Protein AF-A0A379VS99-F1 (afdb_monomer_lite)

Radius of gyration: 23.53 Å; chains: 1; bounding box: 40×29×63 Å

Structure (mmCIF, N/CA/C/O backbone):
data_AF-A0A379VS99-F1
#
_entry.id   AF-A0A379VS99-F1
#
loop_
_atom_site.group_PDB
_atom_site.id
_atom_site.type_symbol
_atom_site.label_atom_id
_atom_site.label_alt_id
_atom_site.label_comp_id
_atom_site.label_asym_id
_atom_site.label_entity_id
_atom_site.label_seq_id
_atom_site.pdbx_PDB_ins_code
_atom_site.Cartn_x
_atom_site.Cartn_y
_atom_site.Cartn_z
_atom_site.occupancy
_atom_site.B_iso_or_equiv
_atom_site.auth_seq_id
_atom_site.auth_comp_id
_atom_site.auth_asym_id
_atom_site.auth_atom_id
_atom_site.pdbx_PDB_model_num
ATOM 1 N N . MET A 1 1 ? -14.501 -0.302 18.941 1.00 82.50 1 MET A N 1
ATOM 2 C CA . MET A 1 1 ? -14.118 0.482 17.747 1.00 82.50 1 MET A CA 1
ATOM 3 C C . MET A 1 1 ? -12.610 0.441 17.621 1.00 82.50 1 MET A C 1
ATOM 5 O O . MET A 1 1 ? -11.941 0.499 18.646 1.00 82.50 1 MET A O 1
ATOM 9 N N . LEU A 1 2 ? -12.100 0.295 16.405 1.00 86.25 2 LEU A N 1
ATOM 10 C CA . LEU A 1 2 ? -10.682 0.201 16.084 1.00 86.25 2 LEU A CA 1
ATOM 11 C C . LEU A 1 2 ? -10.352 1.261 15.032 1.00 86.25 2 LEU A C 1
ATOM 13 O O . LEU A 1 2 ? -11.014 1.316 13.997 1.00 86.25 2 LEU A O 1
ATOM 17 N N . ASN A 1 3 ? -9.334 2.071 15.313 1.00 88.06 3 ASN A N 1
ATOM 18 C CA . ASN A 1 3 ? -8.766 3.049 14.391 1.00 88.06 3 ASN A CA 1
ATOM 19 C C . ASN A 1 3 ? -7.335 2.621 14.090 1.00 88.06 3 ASN A C 1
ATOM 21 O O . ASN A 1 3 ? -6.563 2.408 15.027 1.00 88.06 3 ASN A O 1
ATOM 25 N N . LEU A 1 4 ? -6.995 2.486 12.813 1.00 85.31 4 LEU A N 1
ATOM 26 C CA . LEU A 1 4 ? -5.675 2.047 12.379 1.00 85.31 4 LEU A CA 1
ATOM 27 C C . LEU A 1 4 ? -5.140 2.984 11.301 1.00 85.31 4 LEU A C 1
ATOM 29 O O . LEU A 1 4 ? -5.831 3.285 10.329 1.00 85.31 4 LEU A O 1
ATOM 33 N N . ASN A 1 5 ? -3.901 3.424 11.509 1.00 86.19 5 ASN A N 1
ATOM 34 C CA . ASN A 1 5 ? -3.107 4.156 10.537 1.00 86.19 5 ASN A CA 1
ATOM 35 C C . ASN A 1 5 ? -1.776 3.418 10.361 1.00 86.19 5 ASN A C 1
ATOM 37 O O . ASN A 1 5 ? -1.079 3.171 11.347 1.00 86.19 5 ASN A O 1
ATOM 41 N N . ILE A 1 6 ? -1.463 3.033 9.128 1.00 83.50 6 ILE A N 1
ATOM 42 C CA . ILE A 1 6 ? -0.227 2.346 8.758 1.00 83.50 6 ILE A CA 1
ATOM 43 C C . ILE A 1 6 ? 0.440 3.179 7.672 1.00 83.50 6 ILE A C 1
ATOM 45 O O . ILE A 1 6 ? -0.161 3.414 6.629 1.00 83.50 6 ILE A O 1
ATOM 49 N N . GLN A 1 7 ? 1.686 3.578 7.906 1.00 84.06 7 GLN A N 1
ATOM 50 C CA . GLN A 1 7 ? 2.516 4.269 6.930 1.00 84.06 7 GLN A CA 1
ATOM 51 C C . GLN A 1 7 ? 3.791 3.455 6.705 1.00 84.06 7 GLN A C 1
ATOM 53 O O . GLN A 1 7 ? 4.463 3.084 7.667 1.00 84.06 7 GLN A O 1
ATOM 58 N N . ASP A 1 8 ? 4.099 3.178 5.443 1.00 83.50 8 ASP A N 1
ATOM 59 C CA . ASP A 1 8 ? 5.325 2.521 4.993 1.00 83.50 8 ASP A CA 1
ATOM 60 C C . ASP A 1 8 ? 6.058 3.451 4.021 1.00 83.50 8 ASP A C 1
ATOM 62 O O . ASP A 1 8 ? 5.437 4.041 3.139 1.00 83.50 8 ASP A O 1
ATOM 66 N N . GLY A 1 9 ? 7.361 3.629 4.202 1.00 78.94 9 GLY A N 1
ATOM 67 C CA . GLY A 1 9 ? 8.178 4.535 3.399 1.00 78.94 9 GLY A CA 1
ATOM 68 C C . GLY A 1 9 ? 9.365 3.789 2.813 1.00 78.94 9 GLY A C 1
ATOM 69 O O . GLY A 1 9 ? 10.153 3.206 3.555 1.00 78.94 9 GLY A O 1
ATOM 70 N N . GLN A 1 10 ? 9.515 3.824 1.493 1.00 77.69 10 GLN A N 1
ATOM 71 C CA . GLN A 1 10 ? 10.662 3.260 0.789 1.00 77.69 10 GLN A CA 1
ATOM 72 C C . GLN A 1 10 ? 11.500 4.392 0.200 1.00 77.69 10 GLN A C 1
ATOM 74 O O . GLN A 1 10 ? 11.057 5.105 -0.699 1.00 77.69 10 GLN A O 1
ATOM 79 N N . GLN A 1 11 ? 12.719 4.563 0.708 1.00 70.62 11 GLN A N 1
ATOM 80 C CA . GLN A 1 11 ? 13.692 5.470 0.108 1.00 70.62 11 GLN A CA 1
ATOM 81 C C . GLN A 1 11 ? 14.348 4.768 -1.083 1.00 70.62 11 GLN A C 1
ATOM 83 O O . GLN A 1 11 ? 14.894 3.676 -0.927 1.00 70.62 11 GLN A O 1
ATOM 88 N N . SER A 1 12 ? 14.284 5.381 -2.261 1.00 72.06 12 SER A N 1
ATOM 89 C CA . SER A 1 12 ? 15.057 4.938 -3.423 1.00 72.06 12 SER A CA 1
ATOM 90 C C . SER A 1 12 ? 16.349 5.742 -3.511 1.0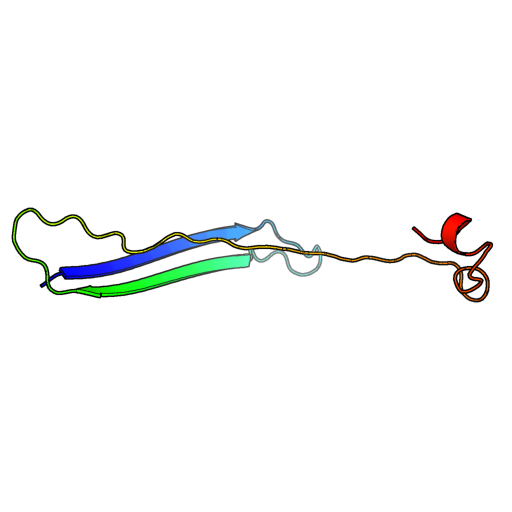0 72.06 12 SER A C 1
ATOM 92 O O . SER A 1 12 ? 16.355 6.942 -3.231 1.00 72.06 12 SER A O 1
ATOM 94 N N . ASP A 1 13 ? 17.441 5.085 -3.906 1.00 70.31 13 ASP A N 1
ATOM 95 C CA . ASP A 1 13 ? 18.678 5.786 -4.245 1.00 70.31 13 ASP A CA 1
ATOM 96 C C . ASP A 1 13 ? 18.409 6.795 -5.368 1.00 70.31 13 ASP A C 1
ATOM 98 O O . ASP A 1 13 ? 17.586 6.562 -6.260 1.00 70.31 13 ASP A O 1
ATOM 102 N N . THR A 1 14 ? 19.099 7.931 -5.301 1.00 63.84 14 THR A N 1
ATOM 103 C CA . THR A 1 14 ? 19.025 9.030 -6.268 1.00 63.84 14 THR A CA 1
ATOM 104 C C . THR A 1 14 ? 19.126 8.514 -7.697 1.00 63.84 14 THR A C 1
ATOM 106 O O . THR A 1 14 ? 20.167 8.019 -8.120 1.00 63.84 14 THR A O 1
ATOM 109 N N . GLN A 1 15 ? 18.035 8.646 -8.455 1.00 64.00 15 GLN A N 1
ATOM 110 C CA . GLN A 1 15 ? 17.955 8.192 -9.848 1.00 64.00 15 GLN A CA 1
ATOM 111 C C . GLN A 1 15 ? 18.602 9.176 -10.833 1.00 64.00 15 GLN A C 1
ATOM 113 O O . GLN A 1 15 ? 18.672 8.889 -12.026 1.00 64.00 15 GLN A O 1
ATOM 118 N N . SER A 1 16 ? 19.046 10.348 -10.367 1.00 64.88 16 SER A N 1
ATOM 119 C CA . SER A 1 16 ? 19.576 11.413 -11.216 1.00 64.88 16 SER A CA 1
ATOM 120 C C . SER A 1 16 ? 20.902 11.960 -10.694 1.00 64.88 16 SER A C 1
ATOM 122 O O . SER A 1 16 ? 20.965 12.547 -9.622 1.00 64.88 16 SER A O 1
ATOM 124 N N . GLU A 1 17 ? 21.944 11.863 -11.521 1.00 68.19 17 GLU A N 1
ATOM 125 C CA . GLU A 1 17 ? 23.246 12.520 -11.304 1.00 68.19 17 GLU A CA 1
ATOM 126 C C . GLU A 1 17 ? 23.129 14.060 -11.275 1.00 68.19 17 GLU A C 1
ATOM 128 O O . GLU A 1 17 ? 24.015 14.755 -10.784 1.00 68.19 17 GLU A O 1
ATOM 133 N N . THR A 1 18 ? 22.037 14.610 -11.817 1.00 73.38 18 THR A N 1
ATOM 134 C CA . THR A 1 18 ? 21.776 16.054 -11.904 1.00 73.38 18 THR A CA 1
ATOM 135 C C . THR A 1 18 ? 21.023 16.634 -10.706 1.00 73.38 18 THR A C 1
ATOM 137 O O . THR A 1 18 ? 21.021 17.853 -10.556 1.00 73.38 18 THR A O 1
ATOM 140 N N . ASP A 1 19 ? 20.389 15.801 -9.872 1.00 70.38 19 ASP A N 1
ATOM 141 C CA . ASP A 1 19 ? 19.699 16.234 -8.649 1.00 70.38 19 ASP A CA 1
ATOM 142 C C . ASP A 1 19 ? 19.848 15.160 -7.550 1.00 70.38 19 ASP A C 1
ATOM 144 O O . ASP A 1 19 ? 19.135 14.154 -7.563 1.00 70.38 19 ASP A O 1
ATOM 148 N N . PRO A 1 20 ? 20.804 15.328 -6.616 1.00 72.88 20 PRO A N 1
ATOM 149 C CA . PRO A 1 20 ? 21.197 14.304 -5.650 1.00 72.88 20 PRO A CA 1
ATOM 150 C C . PRO A 1 20 ? 20.270 14.228 -4.423 1.00 72.88 20 PRO A C 1
ATOM 152 O O . PRO A 1 20 ? 20.695 13.790 -3.351 1.00 72.88 20 PRO A O 1
ATOM 155 N N . LEU A 1 21 ? 19.015 14.666 -4.535 1.00 83.12 21 LEU A N 1
ATOM 156 C CA . LEU A 1 21 ? 18.059 14.553 -3.440 1.00 83.12 21 LEU A CA 1
ATOM 157 C C . LEU A 1 21 ? 17.438 13.144 -3.395 1.00 83.12 21 LEU A C 1
ATOM 159 O O . LEU A 1 21 ? 16.968 12.648 -4.420 1.00 83.12 21 LEU A O 1
ATOM 163 N N . PRO A 1 22 ? 17.409 12.484 -2.221 1.00 74.94 22 PRO A N 1
ATOM 164 C CA . PRO A 1 22 ? 16.788 11.173 -2.084 1.00 74.94 22 PRO A CA 1
ATOM 165 C C . PRO A 1 22 ? 15.279 11.262 -2.331 1.00 74.94 22 PRO A C 1
ATOM 167 O O . PRO A 1 22 ? 14.597 12.131 -1.783 1.00 74.94 22 PRO A O 1
ATOM 170 N N . GLU A 1 23 ? 14.749 10.333 -3.125 1.00 79.94 23 GLU A N 1
ATOM 171 C CA . GLU A 1 23 ? 13.311 10.205 -3.356 1.00 79.94 23 GLU A CA 1
ATOM 172 C C . GLU A 1 23 ? 12.722 9.208 -2.350 1.00 79.94 23 GLU A C 1
ATOM 174 O O . GLU A 1 23 ? 13.218 8.088 -2.196 1.00 79.94 23 GLU A O 1
ATOM 179 N N . VAL A 1 24 ? 11.652 9.605 -1.659 1.00 82.50 24 VAL A N 1
ATOM 180 C CA . VAL A 1 24 ? 10.938 8.738 -0.714 1.00 82.50 24 VAL A CA 1
ATOM 181 C C . VAL A 1 24 ? 9.551 8.435 -1.266 1.00 82.50 24 VAL A C 1
ATOM 183 O O . VAL A 1 24 ? 8.743 9.339 -1.481 1.00 82.50 24 VAL A O 1
ATOM 186 N N . GLN A 1 25 ? 9.263 7.153 -1.472 1.00 81.00 25 GLN A N 1
ATOM 187 C CA . GLN A 1 25 ? 7.950 6.671 -1.873 1.00 81.00 25 GLN A CA 1
ATOM 188 C C . GLN A 1 25 ? 7.184 6.185 -0.640 1.00 81.00 25 GLN A C 1
ATOM 190 O O . GLN A 1 25 ? 7.558 5.189 -0.024 1.00 81.00 25 GLN A O 1
ATOM 195 N N . ASN A 1 26 ? 6.100 6.880 -0.289 1.00 83.25 26 ASN A N 1
ATOM 196 C CA . ASN A 1 26 ? 5.256 6.534 0.856 1.00 83.25 26 ASN A CA 1
ATOM 197 C C . ASN A 1 26 ? 3.992 5.778 0.423 1.00 83.25 26 ASN A C 1
ATOM 199 O O . ASN A 1 26 ? 3.335 6.149 -0.549 1.00 83.25 26 ASN A O 1
ATOM 203 N N . SER A 1 27 ? 3.618 4.767 1.202 1.00 83.12 27 SER A N 1
ATOM 204 C CA . SER A 1 27 ? 2.342 4.051 1.146 1.00 83.12 27 SER A CA 1
ATOM 205 C C . SER A 1 27 ? 1.603 4.224 2.474 1.00 83.12 27 SER A C 1
ATOM 207 O O . SER A 1 27 ? 2.185 4.017 3.535 1.00 83.12 27 SER A O 1
ATOM 209 N N . GLU A 1 28 ? 0.322 4.594 2.436 1.00 83.50 28 GLU A N 1
ATOM 210 C CA . GLU A 1 28 ? -0.497 4.826 3.635 1.00 83.50 28 GLU A CA 1
ATOM 211 C C . GLU A 1 28 ? -1.809 4.030 3.577 1.00 83.50 28 GLU A C 1
ATOM 213 O O . GLU A 1 28 ? -2.474 3.978 2.539 1.00 83.50 28 GLU A O 1
ATOM 218 N N . ILE A 1 29 ? -2.189 3.416 4.701 1.00 83.44 29 ILE A N 1
ATOM 219 C CA . ILE A 1 29 ? -3.464 2.721 4.897 1.00 83.44 29 ILE A CA 1
ATOM 220 C C . ILE A 1 29 ? -4.146 3.297 6.142 1.00 83.44 29 ILE A C 1
ATOM 222 O O . ILE A 1 29 ? -3.724 3.036 7.270 1.00 83.44 29 ILE A O 1
ATOM 226 N N . ALA A 1 30 ? -5.251 4.015 5.936 1.00 85.88 30 ALA A N 1
ATOM 227 C CA . ALA A 1 30 ? -6.118 4.518 6.999 1.00 85.88 30 ALA A CA 1
ATOM 228 C C . ALA A 1 30 ? -7.457 3.763 6.995 1.00 85.88 30 ALA A C 1
ATOM 230 O O . ALA A 1 30 ? -8.162 3.740 5.984 1.00 85.88 30 ALA A O 1
ATOM 231 N N . SER A 1 31 ? -7.815 3.131 8.118 1.00 84.38 31 SER A N 1
ATOM 232 C CA . SER A 1 31 ? -9.039 2.324 8.227 1.00 84.38 31 SER A CA 1
ATOM 233 C C . SER A 1 31 ? -9.706 2.446 9.598 1.00 84.38 31 SER A C 1
ATOM 235 O O . SER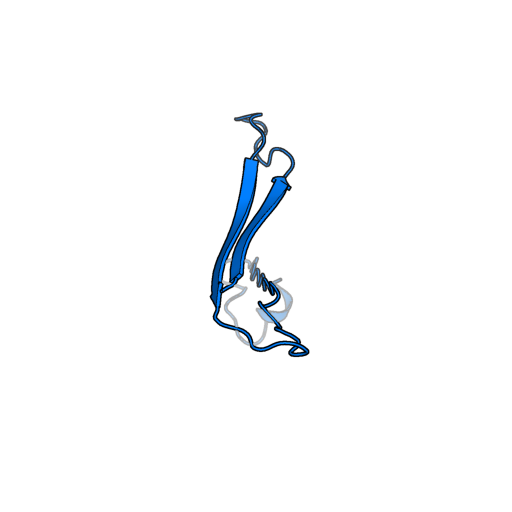 A 1 31 ? -9.046 2.603 10.630 1.00 84.38 31 SER A O 1
ATOM 237 N N . GLN A 1 32 ? -11.036 2.343 9.610 1.00 89.69 32 GLN A N 1
ATOM 238 C CA . GLN A 1 32 ? -11.861 2.356 10.813 1.00 89.69 32 GLN A CA 1
ATOM 239 C C . GLN A 1 32 ? -12.836 1.178 10.786 1.00 89.69 32 GLN A C 1
ATOM 241 O O . GLN A 1 32 ? -13.562 0.979 9.813 1.00 89.69 32 GLN A O 1
ATOM 246 N N . ALA A 1 33 ? -12.867 0.402 11.871 1.00 87.69 33 ALA A N 1
ATOM 247 C CA . ALA A 1 33 ? -13.695 -0.796 11.970 1.00 87.69 33 ALA A CA 1
ATOM 248 C C . ALA A 1 33 ? -14.356 -0.945 13.348 1.00 87.69 33 ALA A C 1
ATOM 250 O O . ALA A 1 33 ? -13.835 -0.519 14.382 1.00 87.69 33 ALA A O 1
ATOM 251 N N . THR A 1 34 ? -15.506 -1.617 13.378 1.00 92.62 34 THR A N 1
ATOM 252 C CA . THR A 1 34 ? -16.152 -2.064 14.620 1.00 92.62 34 THR A CA 1
ATOM 253 C C . THR A 1 34 ? -16.047 -3.581 14.708 1.00 92.62 34 THR A C 1
ATOM 255 O O . THR A 1 34 ? -16.506 -4.285 13.819 1.00 92.62 34 THR A O 1
ATOM 258 N N . LEU A 1 35 ? -15.422 -4.074 15.778 1.00 89.81 35 LEU A N 1
ATOM 259 C CA . LEU A 1 35 ? -15.147 -5.491 16.011 1.00 89.81 35 LEU A CA 1
ATOM 260 C C . LEU A 1 35 ? -15.827 -5.942 17.301 1.00 89.81 35 LEU A C 1
ATOM 262 O O . LEU A 1 35 ? -15.878 -5.181 18.271 1.00 89.81 35 LEU A O 1
ATOM 266 N N . LEU A 1 36 ? -16.302 -7.186 17.316 1.00 93.19 36 LEU A N 1
ATOM 267 C CA . LEU A 1 36 ? -16.683 -7.874 18.554 1.00 93.19 36 LEU A CA 1
ATOM 268 C C . LEU A 1 36 ? -15.472 -8.636 19.105 1.00 93.19 36 LEU A C 1
ATOM 270 O O . LEU A 1 36 ? -14.530 -8.938 18.370 1.00 93.19 36 LEU A O 1
ATOM 274 N N . ALA A 1 37 ? -15.511 -8.964 20.395 1.00 91.19 37 ALA A N 1
ATOM 275 C CA . ALA A 1 37 ? -14.441 -9.707 21.051 1.00 91.19 37 ALA A CA 1
ATOM 276 C C . ALA A 1 37 ? -14.182 -11.060 20.362 1.00 91.19 37 ALA A C 1
ATOM 278 O O . ALA A 1 37 ? -15.117 -11.774 20.004 1.00 91.19 37 ALA A O 1
ATOM 279 N N . GLY A 1 38 ? -12.902 -11.397 20.187 1.00 91.69 38 GLY A N 1
ATOM 280 C CA . GLY A 1 38 ? -12.463 -12.672 19.610 1.00 91.69 38 GLY A CA 1
ATOM 281 C C . GLY A 1 38 ? -12.429 -12.738 18.079 1.00 91.69 38 GLY A C 1
ATOM 282 O O . GLY A 1 38 ? -12.048 -13.774 17.544 1.00 91.69 38 GLY A O 1
ATOM 283 N N . GLN A 1 39 ? -12.787 -11.669 17.360 1.00 90.44 39 GLN A N 1
ATOM 284 C CA . GLN A 1 39 ? -12.706 -11.640 15.896 1.00 90.44 39 GLN A CA 1
ATOM 285 C C . GLN A 1 39 ? -11.324 -11.202 15.401 1.00 90.44 39 GLN A C 1
ATOM 287 O O . GLN A 1 39 ? -10.762 -10.216 15.878 1.00 90.44 39 GLN A O 1
ATOM 292 N N . SER A 1 40 ? -10.808 -11.905 14.394 1.00 89.81 40 SER A N 1
ATOM 293 C CA . SER A 1 40 ? -9.647 -11.470 13.616 1.00 89.81 40 SER A CA 1
ATOM 294 C C . SER A 1 40 ? -10.087 -10.572 12.459 1.00 89.81 40 SER A C 1
ATOM 296 O O . SER A 1 40 ? -11.128 -10.805 11.848 1.00 89.81 40 SER A O 1
ATOM 298 N N . LEU A 1 41 ? -9.278 -9.562 12.137 1.00 86.94 41 LEU A N 1
ATOM 299 C CA . LEU A 1 41 ? -9.521 -8.631 11.036 1.00 86.94 41 LEU A CA 1
ATO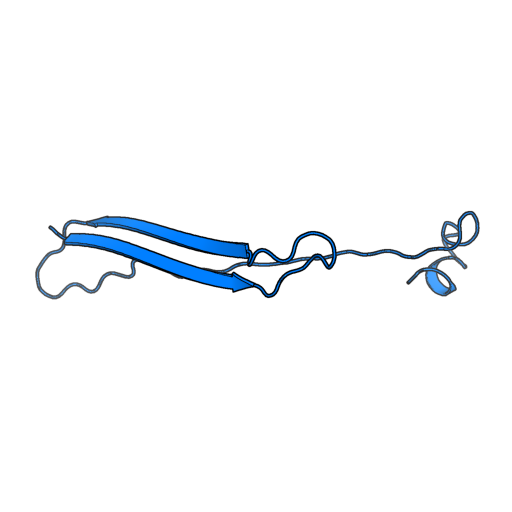M 300 C C . LEU A 1 41 ? -8.315 -8.629 10.093 1.00 86.94 41 LEU A C 1
ATOM 302 O O . LEU 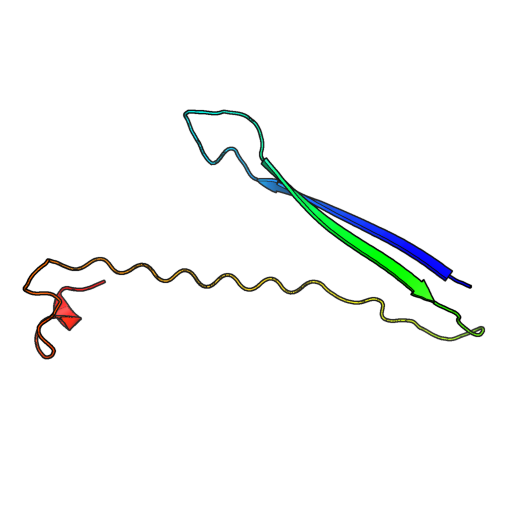A 1 41 ? -7.208 -8.301 10.515 1.00 86.94 41 LEU A O 1
ATOM 306 N N . LEU A 1 42 ? -8.531 -8.964 8.819 1.00 86.44 42 LEU A N 1
ATOM 307 C CA . LEU A 1 42 ? -7.546 -8.750 7.758 1.00 86.44 42 LEU A CA 1
ATOM 308 C C . LEU A 1 42 ? -7.746 -7.338 7.199 1.00 86.44 42 LEU A C 1
ATOM 310 O O . LEU A 1 42 ? -8.721 -7.087 6.497 1.00 86.44 42 LEU A O 1
ATOM 314 N N . LEU A 1 43 ? -6.838 -6.419 7.523 1.00 80.62 43 LEU A N 1
ATOM 315 C CA . LEU A 1 43 ? -6.915 -5.034 7.047 1.00 80.62 43 LEU A CA 1
ATOM 316 C C . LEU A 1 43 ? -6.434 -4.849 5.604 1.00 80.62 43 LEU A C 1
ATOM 318 O O . LEU A 1 43 ? -6.806 -3.868 4.967 1.00 80.62 43 LEU A O 1
ATOM 322 N N . GLY A 1 44 ? -5.634 -5.781 5.085 1.00 75.19 44 GLY A N 1
ATOM 323 C CA . GLY A 1 44 ? -5.169 -5.765 3.703 1.00 75.19 44 GLY A CA 1
ATOM 324 C C . GLY A 1 44 ? -3.750 -6.302 3.530 1.00 75.19 44 GLY A C 1
ATOM 325 O O . GLY A 1 44 ? -3.162 -6.868 4.450 1.00 75.19 44 GLY A O 1
ATOM 326 N N . GLY A 1 45 ? -3.226 -6.102 2.321 1.00 72.69 45 GLY A N 1
ATOM 327 C CA . GLY A 1 45 ? -1.863 -6.386 1.877 1.00 72.69 45 GLY A CA 1
ATOM 328 C C . GLY A 1 45 ? -1.583 -5.602 0.588 1.00 72.69 45 GLY A C 1
ATOM 329 O O . GLY A 1 45 ? -2.498 -5.373 -0.203 1.00 72.69 45 GLY A O 1
ATOM 330 N N . PHE A 1 46 ? -0.347 -5.148 0.388 1.00 67.31 46 PHE A N 1
ATOM 331 C CA . PHE A 1 46 ? 0.044 -4.309 -0.750 1.00 67.31 46 PHE A CA 1
ATOM 332 C C . PHE A 1 46 ? 0.660 -5.168 -1.866 1.00 67.31 46 PHE A C 1
ATOM 334 O O . PHE A 1 46 ? 1.596 -5.927 -1.618 1.00 67.31 46 PHE A O 1
ATOM 341 N N . LYS A 1 47 ? 0.135 -5.078 -3.098 1.00 69.56 47 LYS A N 1
ATOM 342 C CA . 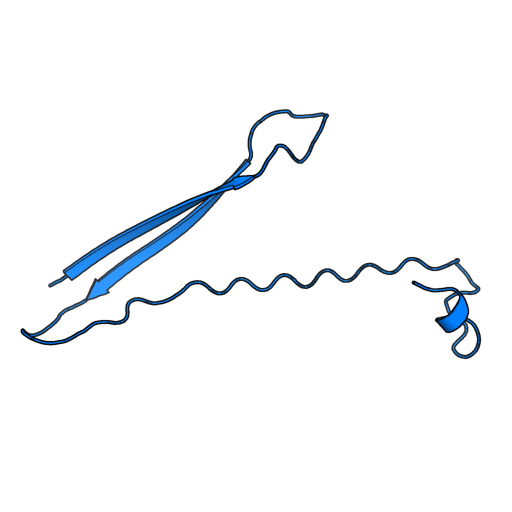LYS A 1 47 ? 0.639 -5.827 -4.266 1.00 69.56 47 LYS A CA 1
ATOM 343 C C . LYS A 1 47 ? 0.879 -4.875 -5.431 1.00 69.56 47 LYS A C 1
ATOM 345 O O . LYS A 1 47 ? -0.029 -4.598 -6.211 1.00 69.56 47 LYS A O 1
ATOM 350 N N . GLN A 1 48 ? 2.113 -4.401 -5.570 1.00 67.75 48 GLN A N 1
ATOM 351 C CA . GLN A 1 48 ? 2.516 -3.550 -6.688 1.00 67.75 48 GLN A CA 1
ATOM 352 C C . GLN A 1 48 ? 3.043 -4.408 -7.842 1.00 67.75 48 GLN A C 1
ATOM 354 O O . GLN A 1 48 ? 3.954 -5.214 -7.676 1.00 67.75 48 GLN A O 1
ATOM 359 N N . GLY A 1 49 ? 2.431 -4.277 -9.020 1.00 71.94 49 GLY A N 1
ATOM 360 C CA . GLY A 1 49 ? 2.918 -4.889 -10.256 1.00 71.94 49 GLY A CA 1
ATOM 361 C C . GLY A 1 49 ? 3.564 -3.830 -11.139 1.00 71.94 49 GLY A C 1
ATOM 362 O O . GLY A 1 49 ? 2.910 -2.846 -11.471 1.00 71.94 49 GLY A O 1
ATOM 363 N N . LYS A 1 50 ? 4.821 -4.032 -11.539 1.00 76.06 50 LYS A N 1
ATOM 364 C CA . LYS A 1 50 ? 5.505 -3.181 -12.519 1.00 76.06 50 LYS A CA 1
ATOM 365 C C . LYS A 1 50 ? 5.710 -3.984 -13.800 1.00 76.06 50 LYS A C 1
ATOM 367 O O . LYS A 1 50 ? 6.411 -4.990 -13.778 1.00 76.06 50 LYS A O 1
ATOM 372 N N . GLN A 1 51 ? 5.102 -3.550 -14.903 1.00 77.50 51 GLN A N 1
ATOM 373 C CA . GLN A 1 51 ? 5.356 -4.111 -16.232 1.00 77.50 51 GLN A CA 1
ATOM 374 C C . GLN A 1 51 ? 6.034 -3.039 -17.081 1.00 77.50 51 GLN A C 1
ATOM 376 O O . GLN A 1 51 ? 5.398 -2.069 -17.483 1.00 77.50 51 GLN A O 1
ATOM 381 N N . ILE A 1 52 ? 7.334 -3.201 -17.321 1.00 81.81 52 ILE A N 1
ATOM 382 C CA . ILE A 1 52 ? 8.096 -2.334 -18.221 1.00 81.81 52 ILE A CA 1
ATOM 383 C C . ILE A 1 52 ? 8.191 -3.058 -19.559 1.00 81.81 52 ILE A C 1
ATOM 385 O O . ILE A 1 52 ? 8.687 -4.181 -19.614 1.00 81.81 52 ILE A O 1
ATOM 389 N N . HIS A 1 53 ? 7.707 -2.423 -20.623 1.00 80.88 53 HIS A N 1
ATOM 390 C CA . HIS A 1 53 ? 7.908 -2.892 -21.988 1.00 80.88 53 HIS A CA 1
ATOM 391 C C . HIS A 1 53 ? 8.823 -1.892 -22.691 1.00 80.88 53 HIS A C 1
ATOM 393 O O . HIS A 1 53 ? 8.472 -0.722 -22.826 1.00 80.88 53 HIS A O 1
ATOM 399 N N . SER A 1 54 ? 10.010 -2.345 -23.079 1.00 81.69 54 SER A N 1
ATOM 400 C CA . SER A 1 54 ? 10.979 -1.564 -23.844 1.00 81.69 54 SER A CA 1
ATOM 401 C C . SER A 1 54 ? 11.194 -2.292 -25.158 1.00 81.69 54 SER A C 1
ATOM 403 O O . SER A 1 54 ? 11.422 -3.495 -25.132 1.00 81.69 54 SER A O 1
ATOM 405 N N . GLN A 1 55 ? 11.094 -1.580 -26.279 1.00 79.38 55 GLN A N 1
ATOM 406 C CA . GLN A 1 55 ? 11.346 -2.140 -27.603 1.00 79.38 55 GLN A CA 1
ATOM 407 C C . GLN A 1 55 ? 12.411 -1.301 -28.298 1.00 79.38 55 GLN A C 1
ATOM 409 O O . GLN A 1 55 ? 12.206 -0.117 -28.572 1.00 79.38 55 GLN A O 1
ATOM 414 N N . ASN A 1 56 ? 13.521 -1.942 -28.631 1.00 79.94 56 ASN A N 1
ATOM 415 C CA . ASN A 1 56 ? 14.590 -1.395 -29.441 1.00 79.94 56 ASN A CA 1
ATOM 416 C C . ASN A 1 56 ? 14.533 -2.052 -30.824 1.00 79.94 56 ASN A C 1
ATOM 418 O O . ASN A 1 56 ? 14.730 -3.257 -30.972 1.00 79.94 56 ASN A O 1
ATOM 422 N N . LYS A 1 57 ? 14.271 -1.258 -31.868 1.00 78.88 57 LYS A N 1
ATOM 423 C CA . LYS A 1 57 ? 14.253 -1.746 -33.254 1.00 78.88 57 LYS A CA 1
ATOM 424 C C . LYS A 1 57 ? 14.963 -0.798 -34.209 1.00 78.88 57 LYS A C 1
ATOM 426 O O . LYS A 1 57 ? 14.964 0.416 -34.009 1.00 78.88 57 LYS A O 1
ATOM 431 N N . ILE A 1 58 ? 15.522 -1.360 -35.279 1.00 81.56 58 ILE A N 1
ATOM 432 C CA . ILE A 1 58 ? 16.067 -0.580 -36.393 1.00 81.56 58 ILE A CA 1
ATOM 433 C C . ILE A 1 58 ? 14.889 -0.027 -37.216 1.00 81.56 58 ILE A C 1
ATOM 435 O O . ILE A 1 58 ? 14.068 -0.828 -37.680 1.00 81.56 58 ILE A O 1
ATOM 439 N N . PRO A 1 59 ? 14.776 1.302 -37.419 1.00 73.31 59 PRO A N 1
ATOM 440 C CA . PRO A 1 59 ? 13.709 1.877 -38.238 1.00 73.31 59 PRO A CA 1
ATOM 441 C C . PRO A 1 59 ? 13.739 1.295 -39.664 1.00 73.31 59 PRO A C 1
ATOM 443 O O . PRO A 1 59 ? 14.813 1.054 -40.211 1.00 73.31 59 PRO A O 1
ATOM 446 N N . LEU A 1 60 ? 12.557 1.047 -40.248 1.00 77.38 60 LEU A N 1
ATOM 447 C CA . LEU A 1 60 ? 12.295 0.359 -41.533 1.00 77.38 60 LEU A CA 1
ATOM 448 C C . LEU A 1 60 ? 12.469 -1.171 -41.533 1.00 77.38 60 LEU A C 1
ATOM 450 O O . LEU A 1 60 ? 11.657 -1.867 -42.136 1.00 77.38 60 LEU A O 1
ATOM 454 N N . LEU A 1 61 ? 13.494 -1.716 -40.872 1.00 76.62 61 LEU A N 1
ATOM 455 C CA . LEU A 1 61 ? 13.782 -3.163 -40.894 1.00 76.62 61 LEU A CA 1
ATOM 456 C C . LEU A 1 61 ? 13.042 -3.943 -39.798 1.00 76.62 61 LEU A C 1
ATOM 458 O O . LEU A 1 61 ? 12.626 -5.079 -40.024 1.00 76.62 61 LEU A O 1
ATOM 462 N N . GLY A 1 62 ? 12.845 -3.332 -38.628 1.00 71.81 62 GLY A N 1
ATOM 463 C CA . GLY A 1 62 ? 12.118 -3.941 -37.509 1.00 71.81 62 GLY A CA 1
ATOM 464 C C . GLY A 1 62 ? 10.615 -4.116 -37.752 1.00 71.81 62 GLY A C 1
ATOM 465 O O . GLY A 1 62 ? 9.977 -4.888 -37.047 1.00 71.81 62 GLY A O 1
ATOM 466 N N . ASP A 1 63 ? 10.055 -3.436 -38.756 1.00 79.62 63 ASP A N 1
ATOM 467 C CA . ASP A 1 63 ? 8.621 -3.471 -39.078 1.00 79.62 63 ASP A CA 1
ATOM 468 C C . ASP A 1 63 ? 8.249 -4.581 -40.079 1.00 79.62 63 ASP A C 1
ATOM 470 O O . ASP A 1 63 ? 7.074 -4.773 -40.391 1.00 79.62 63 ASP A O 1
ATOM 474 N N . ILE A 1 64 ? 9.233 -5.327 -40.598 1.00 82.50 64 ILE A N 1
ATOM 475 C CA . ILE A 1 64 ? 9.001 -6.398 -41.573 1.00 82.50 64 ILE A CA 1
ATOM 476 C C . ILE A 1 64 ? 8.532 -7.659 -40.824 1.00 82.50 64 ILE A C 1
ATOM 478 O O . ILE A 1 64 ? 9.334 -8.256 -40.115 1.00 82.50 64 ILE A O 1
ATOM 482 N N . PRO A 1 65 ? 7.299 -8.161 -41.011 1.00 69.56 65 PRO A N 1
ATOM 483 C CA . PRO A 1 65 ? 6.733 -9.233 -40.177 1.00 69.56 65 PRO A CA 1
ATOM 484 C C . PRO A 1 65 ? 7.476 -10.584 -40.240 1.00 69.56 65 PRO A C 1
ATOM 486 O O . PRO A 1 65 ? 7.301 -11.419 -39.358 1.00 69.56 65 PRO A O 1
ATOM 489 N N . VAL A 1 66 ? 8.320 -10.804 -41.256 1.00 76.69 66 VAL A N 1
ATOM 490 C CA . VAL A 1 66 ? 9.138 -12.025 -41.401 1.00 76.69 66 VAL A CA 1
ATOM 491 C C . VAL A 1 66 ? 10.560 -11.848 -40.857 1.00 76.69 66 VAL A C 1
ATOM 493 O O . VAL A 1 66 ? 11.116 -12.780 -40.287 1.00 76.69 66 VAL A O 1
ATOM 496 N N . VAL A 1 67 ? 11.157 -10.663 -41.020 1.00 75.56 67 VAL A N 1
ATOM 497 C CA . VAL A 1 67 ? 12.584 -10.420 -40.721 1.00 75.56 67 VAL A CA 1
ATOM 498 C C . VAL A 1 67 ? 12.768 -9.580 -39.457 1.00 75.56 67 VAL A C 1
ATOM 500 O O . VAL A 1 67 ? 13.748 -9.749 -38.743 1.00 75.56 67 VAL A O 1
ATOM 503 N N . GLY A 1 68 ? 11.807 -8.716 -39.138 1.00 66.75 68 GLY A N 1
ATOM 504 C CA . GLY A 1 68 ? 11.838 -7.762 -38.033 1.00 66.75 68 GLY A CA 1
ATOM 505 C C . GLY A 1 68 ? 11.991 -8.416 -36.665 1.00 66.75 68 GLY A C 1
ATOM 506 O O . GLY A 1 68 ? 12.749 -7.907 -35.848 1.00 66.75 68 GLY A O 1
ATOM 507 N N . HIS A 1 69 ? 11.410 -9.602 -36.451 1.00 72.38 69 HIS A N 1
ATOM 508 C CA . HIS A 1 69 ? 11.595 -10.370 -35.212 1.00 72.38 69 HIS A CA 1
ATOM 509 C C . HIS A 1 69 ? 13.044 -10.835 -34.974 1.00 72.38 69 HIS A C 1
ATOM 511 O O . HIS A 1 69 ? 13.386 -11.173 -33.847 1.00 72.38 69 HIS A O 1
ATOM 517 N N . LEU A 1 70 ? 13.902 -10.857 -36.003 1.00 75.38 70 LEU A N 1
ATOM 518 C CA . LEU A 1 70 ? 15.326 -11.190 -35.860 1.00 75.38 70 LEU A CA 1
ATOM 519 C C . LEU A 1 70 ? 16.182 -9.971 -35.479 1.00 75.38 70 LEU A C 1
ATOM 521 O O . LEU A 1 70 ? 17.350 -10.133 -35.133 1.00 75.38 70 LEU A O 1
ATOM 525 N N . VAL A 1 71 ? 15.624 -8.759 -35.579 1.00 72.31 71 VAL A N 1
ATOM 526 C CA . VAL A 1 71 ? 16.368 -7.493 -35.454 1.00 72.31 71 VAL A CA 1
ATOM 527 C C . VAL A 1 71 ? 15.762 -6.531 -34.422 1.00 72.31 71 VAL A C 1
ATOM 529 O O . VAL A 1 71 ? 16.396 -5.533 -34.085 1.00 72.31 71 VAL A O 1
ATOM 532 N N . SER A 1 72 ? 14.557 -6.802 -33.909 1.00 68.19 72 SER A N 1
ATOM 533 C CA . SER A 1 72 ? 13.946 -6.083 -32.783 1.00 68.19 72 SER A CA 1
ATOM 534 C C . SER A 1 72 ? 14.187 -6.828 -31.466 1.00 68.19 72 SER A C 1
ATOM 536 O O . SER A 1 72 ? 13.883 -8.021 -31.402 1.00 68.19 72 SER A O 1
ATOM 538 N N . GLN A 1 73 ? 14.670 -6.136 -30.429 1.00 63.06 73 GLN A N 1
ATOM 539 C CA . GLN A 1 73 ? 14.762 -6.640 -29.049 1.00 63.06 73 GLN A CA 1
ATOM 540 C C . GLN A 1 73 ? 13.847 -5.869 -28.105 1.00 63.06 73 GLN A C 1
ATOM 542 O O . GLN A 1 73 ? 13.735 -4.635 -28.274 1.00 63.06 73 GLN A O 1
#

pLDDT: mean 78.7, std 7.68, range [63.06, 93.19]

Foldseek 3Di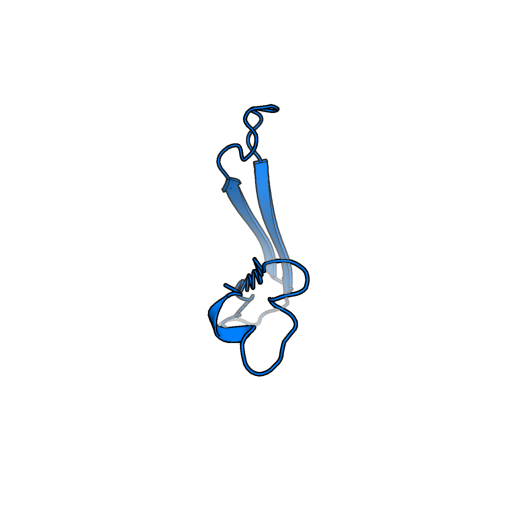:
DDWDKDKDKDWDADPDPVDRDIDIDMDIDTDDDDDDPPDDDDSDDDDDDDDDDDKDADPPQLPDPVRNVVGID

Secondary structure (DSSP, 8-state):
-EEEEEEEEEEEP---TT--PPEEEEEEEEEEE---TT--------------------TTTTT-TTTGGGT--

Sequence (73 aa):
MLNLNIQDGQQSDTQSETDPLPEVQNSEIASQATLLAGQSLLLGGFKQGKQIHSQNKIPLLGDIPVVGHLVSQ

Organism: Salmonella enterica I (NCBI:txid59201)

InterPro domains:
  IPR004846 Type II/III secretion system, secretin-like domain [PF00263] (2-72)
  IPR050810 Bacterial Secretion System Channel Protein [PTHR30332] (1-72)